Protein AF-A0A5K0Y3F0-F1 (afdb_monomer_lite)

Organism: NCBI:txid210225

Structure (mmCIF, N/CA/C/O backbone):
data_AF-A0A5K0Y3F0-F1
#
_entry.id   AF-A0A5K0Y3F0-F1
#
loop_
_atom_site.group_PDB
_atom_site.id
_atom_site.type_symbol
_atom_site.label_atom_id
_atom_site.label_alt_id
_atom_site.label_comp_id
_atom_site.label_asym_id
_atom_site.label_entity_id
_atom_site.label_seq_id
_atom_site.pdbx_PDB_ins_code
_atom_site.Cartn_x
_atom_site.Cartn_y
_atom_site.Cartn_z
_atom_site.occupancy
_atom_site.B_iso_or_equiv
_atom_site.auth_seq_id
_atom_site.auth_comp_id
_atom_site.auth_asym_id
_atom_site.auth_atom_id
_atom_site.pdbx_PDB_model_num
ATOM 1 N N . GLY A 1 1 ? -0.347 0.091 18.957 1.00 61.47 1 GLY A N 1
ATOM 2 C CA . GLY A 1 1 ? -1.476 -0.339 18.112 1.00 61.47 1 GLY A CA 1
ATOM 3 C C . GLY A 1 1 ? -1.623 -1.836 18.243 1.00 61.47 1 GLY A C 1
ATOM 4 O O . GLY A 1 1 ? -0.831 -2.435 18.957 1.00 61.47 1 GLY A O 1
ATOM 5 N N . GLU A 1 2 ? -2.624 -2.428 17.604 1.00 69.12 2 GLU A N 1
ATOM 6 C CA . GLU A 1 2 ? -2.643 -3.880 17.402 1.00 69.12 2 GLU A CA 1
ATOM 7 C C . GLU A 1 2 ? -1.694 -4.223 16.246 1.00 69.12 2 GLU A C 1
ATOM 9 O O . GLU A 1 2 ? -1.719 -3.545 15.218 1.00 69.12 2 GLU A O 1
ATOM 14 N N . ASP A 1 3 ? -0.860 -5.252 16.404 1.00 78.56 3 ASP A N 1
ATOM 15 C CA . ASP A 1 3 ? 0.085 -5.694 15.372 1.00 78.56 3 ASP A CA 1
ATOM 16 C C . ASP A 1 3 ? -0.648 -6.537 14.319 1.00 78.56 3 ASP A C 1
ATOM 18 O O . ASP A 1 3 ? -0.501 -7.758 14.244 1.00 78.56 3 ASP A O 1
ATOM 22 N N . ILE A 1 4 ? -1.495 -5.886 13.519 1.00 86.19 4 ILE A N 1
ATOM 23 C CA . ILE A 1 4 ? -2.319 -6.511 12.477 1.00 86.19 4 ILE A CA 1
ATOM 24 C C . ILE A 1 4 ? -2.192 -5.779 11.143 1.00 86.19 4 ILE A C 1
ATOM 26 O O . ILE A 1 4 ? -1.902 -4.587 11.076 1.00 86.19 4 ILE A O 1
ATOM 30 N N . ILE A 1 5 ? -2.459 -6.494 10.053 1.00 86.81 5 ILE A N 1
ATOM 31 C CA . ILE A 1 5 ? -2.584 -5.883 8.729 1.00 86.81 5 ILE A CA 1
ATOM 32 C C . ILE A 1 5 ? -3.952 -5.196 8.644 1.00 86.81 5 ILE A C 1
ATOM 34 O O . ILE A 1 5 ? -4.992 -5.859 8.647 1.00 86.81 5 ILE A O 1
ATOM 38 N N . ALA A 1 6 ? -3.959 -3.868 8.544 1.00 89.69 6 ALA A N 1
ATOM 39 C CA . ALA A 1 6 ? -5.172 -3.059 8.459 1.00 89.69 6 ALA A CA 1
ATOM 40 C C . ALA A 1 6 ? -5.331 -2.401 7.079 1.00 89.69 6 ALA A C 1
ATOM 42 O O . ALA A 1 6 ? -4.353 -2.059 6.416 1.00 89.69 6 ALA A O 1
ATOM 43 N N . VAL A 1 7 ? -6.584 -2.204 6.661 1.00 91.62 7 VAL A N 1
ATOM 44 C CA . VAL A 1 7 ? -6.944 -1.383 5.498 1.00 91.62 7 VAL A CA 1
ATOM 45 C C . VAL A 1 7 ? -7.674 -0.158 6.028 1.00 91.62 7 VAL A C 1
ATOM 47 O O . VAL A 1 7 ? -8.786 -0.280 6.537 1.00 91.62 7 VAL A O 1
ATOM 50 N N . LEU A 1 8 ? -7.041 1.008 5.930 1.00 92.56 8 LEU A N 1
ATOM 51 C CA . LEU A 1 8 ? -7.599 2.270 6.407 1.00 92.56 8 LEU A CA 1
ATOM 52 C C . LEU A 1 8 ? -8.107 3.115 5.233 1.00 92.56 8 LEU A C 1
ATOM 54 O O . LEU A 1 8 ? -7.496 3.104 4.157 1.00 92.56 8 LEU A O 1
ATOM 58 N N . PRO A 1 9 ? -9.197 3.880 5.416 1.00 95.75 9 PRO A N 1
ATOM 59 C CA . PRO A 1 9 ? -9.549 4.946 4.495 1.00 95.75 9 PRO A CA 1
ATOM 60 C C . PRO A 1 9 ? -8.378 5.916 4.330 1.00 95.75 9 PRO A C 1
ATOM 62 O O . PRO A 1 9 ? -7.744 6.310 5.308 1.00 95.75 9 PRO A O 1
ATOM 65 N N . TRP A 1 10 ? -8.133 6.342 3.091 1.00 94.31 10 TRP A N 1
ATOM 66 C CA . TRP A 1 10 ? -7.035 7.256 2.767 1.00 94.31 10 TRP A CA 1
ATOM 67 C C . TRP A 1 10 ? -7.032 8.511 3.649 1.00 94.31 10 TRP A C 1
ATOM 69 O O . TRP A 1 10 ? -6.009 8.841 4.231 1.00 94.31 10 TRP A O 1
ATOM 79 N N . GLU A 1 11 ? -8.183 9.173 3.791 1.00 97.25 11 GLU A N 1
ATOM 80 C CA . GLU A 1 11 ? -8.310 10.409 4.576 1.00 97.25 11 GLU A CA 1
ATOM 81 C C . GLU A 1 11 ? -8.039 10.198 6.070 1.00 97.25 11 GLU A C 1
ATOM 83 O O . GLU A 1 11 ? -7.487 11.073 6.733 1.00 97.25 11 GLU A O 1
ATOM 88 N N . GLU A 1 12 ? -8.412 9.033 6.605 1.00 95.94 12 GLU A N 1
ATOM 89 C CA . GLU A 1 12 ? -8.166 8.695 8.006 1.00 95.94 12 GLU A CA 1
ATOM 90 C C . GLU A 1 12 ? -6.671 8.514 8.259 1.00 95.94 12 GLU A C 1
ATOM 92 O O . GLU A 1 12 ? -6.121 9.144 9.165 1.00 95.94 12 GLU A O 1
ATOM 97 N N . TRP A 1 13 ? -6.017 7.704 7.420 1.00 93.88 13 TRP A N 1
ATOM 98 C CA . TRP A 1 13 ? -4.579 7.481 7.493 1.00 93.88 13 TRP A CA 1
ATOM 99 C C . TRP A 1 13 ? -3.811 8.787 7.266 1.00 93.88 13 TRP A C 1
ATOM 101 O O . TRP A 1 13 ? -3.012 9.189 8.101 1.00 93.88 13 TRP A O 1
ATOM 111 N N . TRP A 1 14 ? -4.126 9.526 6.204 1.00 94.25 14 TRP A N 1
ATOM 112 C CA . TRP A 1 14 ? -3.423 10.761 5.865 1.00 94.25 14 TRP A CA 1
ATOM 113 C C . TRP A 1 14 ? -3.549 11.836 6.951 1.00 94.25 14 TRP A C 1
ATOM 115 O O . TRP A 1 14 ? -2.568 12.487 7.308 1.00 94.25 14 TRP A O 1
ATOM 125 N N . ASN A 1 15 ? -4.741 12.005 7.532 1.00 95.44 15 ASN A N 1
ATOM 126 C CA . ASN A 1 15 ? -4.920 12.929 8.647 1.00 95.44 15 ASN A CA 1
ATOM 127 C C . ASN A 1 15 ? -4.140 12.481 9.895 1.00 95.44 15 ASN A C 1
ATOM 129 O O . ASN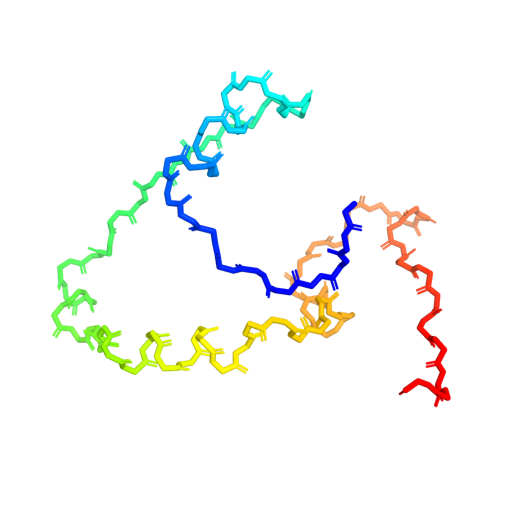 A 1 15 ? -3.638 13.333 10.627 1.00 95.44 15 ASN A O 1
ATOM 133 N N . PHE A 1 16 ? -4.030 11.173 10.152 1.00 93.69 16 PHE A N 1
ATOM 134 C CA . PHE A 1 16 ? -3.202 10.651 11.240 1.00 93.69 16 PHE A CA 1
ATOM 135 C C . PHE A 1 16 ? -1.723 11.017 11.042 1.00 93.69 16 PHE A C 1
ATOM 137 O O . PHE A 1 16 ? -1.158 11.664 11.922 1.00 93.69 16 PHE A O 1
ATOM 144 N N . GLU A 1 17 ? -1.144 10.704 9.881 1.00 93.19 17 GLU A N 1
ATOM 145 C CA . GLU A 1 17 ? 0.269 10.984 9.565 1.00 93.19 17 GLU A CA 1
ATOM 146 C C . GLU A 1 17 ? 0.604 12.481 9.687 1.00 93.19 17 GLU A C 1
ATOM 148 O O . GLU A 1 17 ? 1.676 12.856 10.150 1.00 93.19 17 GLU A O 1
ATOM 153 N N . LEU A 1 18 ? -0.333 13.364 9.321 1.00 91.69 18 LEU A N 1
ATOM 154 C CA . LEU A 1 18 ? -0.129 14.815 9.387 1.00 91.69 18 LEU A CA 1
ATOM 155 C C . LEU A 1 18 ? -0.296 15.429 10.783 1.00 91.69 18 LEU A C 1
ATOM 157 O O . LEU A 1 18 ? 0.229 16.515 11.027 1.00 91.69 18 LEU A O 1
ATOM 161 N N . THR A 1 19 ? -1.098 14.822 11.664 1.00 94.00 19 THR A N 1
ATOM 162 C CA . THR A 1 19 ? -1.550 15.493 12.903 1.00 94.00 19 THR A CA 1
ATOM 163 C C . THR A 1 19 ? -1.249 14.739 14.189 1.00 94.00 19 THR A C 1
ATOM 165 O O . THR A 1 19 ? -1.285 15.349 15.259 1.00 94.00 19 THR A O 1
ATOM 168 N N . LYS A 1 20 ? -1.003 13.430 14.113 1.00 92.50 20 LYS A N 1
ATOM 169 C CA . LYS A 1 20 ? -0.894 12.544 15.278 1.00 92.50 20 LYS A CA 1
ATOM 170 C C . LYS A 1 20 ? 0.372 11.697 15.291 1.00 92.50 20 LYS A C 1
ATOM 172 O O . LYS A 1 20 ? 0.748 11.270 16.377 1.00 92.50 20 LYS A O 1
ATOM 177 N N . ASP A 1 21 ? 0.987 11.446 14.139 1.00 86.94 21 ASP A N 1
ATOM 178 C CA . ASP A 1 21 ? 2.244 10.704 14.070 1.00 86.94 21 ASP A CA 1
ATOM 179 C C . ASP A 1 21 ? 3.416 11.575 14.558 1.00 86.94 21 ASP A C 1
ATOM 181 O O . ASP A 1 21 ? 3.700 12.642 14.011 1.00 86.94 21 ASP A O 1
ATOM 185 N N . ASP A 1 22 ? 4.083 11.131 15.621 1.00 89.62 22 ASP A N 1
ATOM 186 C CA . ASP A 1 22 ? 5.217 11.803 16.253 1.00 89.62 22 ASP A CA 1
ATOM 187 C C . ASP A 1 22 ? 6.575 11.390 15.659 1.00 89.62 22 ASP A C 1
ATOM 189 O O . ASP A 1 22 ? 7.593 12.021 15.958 1.00 89.62 22 ASP A O 1
ATOM 193 N N . SER A 1 23 ? 6.597 10.395 14.766 1.00 86.44 23 SER A N 1
ATOM 194 C CA . SER A 1 23 ? 7.800 9.935 14.065 1.00 86.44 23 SER A CA 1
ATOM 195 C C . SER A 1 23 ? 8.278 10.903 12.974 1.00 86.44 23 SER A C 1
ATOM 197 O O . SER A 1 23 ? 9.423 10.807 12.525 1.00 86.44 23 SER A O 1
ATOM 199 N N . ASN A 1 24 ? 7.434 11.870 12.589 1.00 81.56 24 ASN A N 1
ATOM 200 C CA . ASN A 1 24 ? 7.671 12.844 11.519 1.00 81.56 24 ASN A CA 1
ATOM 201 C C . ASN A 1 24 ? 8.076 12.174 10.185 1.00 81.56 24 ASN A C 1
ATOM 203 O O . ASN A 1 24 ? 9.210 12.339 9.710 1.00 81.56 24 ASN A O 1
ATOM 207 N N . PRO A 1 25 ? 7.167 11.394 9.576 1.00 86.94 25 PRO A N 1
ATOM 208 C CA . PRO A 1 25 ? 7.483 10.571 8.419 1.00 86.94 25 PRO A CA 1
ATOM 209 C C . PRO A 1 25 ? 7.658 11.401 7.139 1.00 86.94 25 PRO A C 1
ATOM 211 O O . PRO A 1 25 ? 6.906 12.330 6.841 1.00 86.94 25 PRO A O 1
ATOM 214 N N . HIS A 1 26 ? 8.627 11.010 6.309 1.00 90.44 26 HIS A N 1
ATOM 215 C CA . HIS A 1 26 ? 8.738 11.488 4.930 1.00 90.44 26 HIS A CA 1
ATOM 216 C C . HIS A 1 26 ? 8.062 10.497 3.981 1.00 90.44 26 HIS A C 1
ATOM 218 O O . HIS A 1 26 ? 8.591 9.419 3.710 1.00 90.44 26 HIS A O 1
ATOM 224 N N . ILE A 1 27 ? 6.902 10.877 3.445 1.00 90.31 27 ILE A N 1
ATOM 225 C CA . ILE A 1 27 ? 6.070 9.998 2.617 1.00 90.31 27 ILE A CA 1
ATOM 226 C C . ILE A 1 27 ? 6.257 10.331 1.134 1.00 90.31 27 ILE A C 1
ATOM 228 O O . ILE A 1 27 ? 6.099 11.478 0.713 1.00 90.31 27 ILE A O 1
ATOM 232 N N . ALA A 1 28 ? 6.539 9.312 0.319 1.00 93.25 28 ALA A N 1
ATOM 233 C CA . ALA A 1 28 ? 6.602 9.422 -1.135 1.00 93.25 28 ALA A CA 1
ATOM 234 C C . ALA A 1 28 ? 5.648 8.420 -1.797 1.00 93.25 28 ALA A C 1
ATOM 236 O O . ALA A 1 28 ? 5.759 7.211 -1.603 1.00 93.25 28 ALA A O 1
ATOM 237 N N . LEU A 1 29 ? 4.733 8.925 -2.627 1.00 91.31 29 LEU A N 1
ATOM 238 C CA . LEU A 1 29 ? 3.844 8.102 -3.446 1.00 91.31 29 LEU A CA 1
ATOM 239 C C . LEU A 1 29 ? 4.450 7.949 -4.836 1.00 91.31 29 LEU A C 1
ATOM 241 O O . LEU A 1 29 ? 4.501 8.904 -5.614 1.00 91.31 29 LEU A O 1
ATOM 245 N N . LEU A 1 30 ? 4.920 6.746 -5.149 1.00 92.62 30 LEU A N 1
ATOM 246 C CA . LEU A 1 30 ? 5.584 6.468 -6.416 1.00 92.62 30 LEU A CA 1
ATOM 247 C C . LEU A 1 30 ? 4.628 5.745 -7.369 1.00 92.62 30 LEU A C 1
ATOM 249 O O . LEU A 1 30 ? 4.099 4.686 -7.022 1.00 92.62 30 LEU A O 1
ATOM 253 N N . PRO A 1 31 ? 4.395 6.275 -8.582 1.00 94.38 31 PRO A N 1
ATOM 254 C CA . PRO A 1 31 ? 3.607 5.565 -9.571 1.00 94.38 31 PRO A CA 1
ATOM 255 C C . PRO A 1 31 ? 4.386 4.359 -10.105 1.00 94.38 31 PRO A C 1
ATOM 257 O O . PRO A 1 31 ? 5.609 4.392 -10.252 1.00 94.38 31 PRO A O 1
ATOM 260 N N . LEU A 1 32 ? 3.662 3.306 -10.482 1.00 94.50 32 LEU A N 1
ATOM 261 C CA . LEU A 1 32 ? 4.250 2.214 -11.253 1.00 94.50 32 LEU A CA 1
ATOM 262 C C . LEU A 1 32 ? 4.732 2.724 -12.619 1.00 94.50 32 LEU A C 1
ATOM 264 O O . LEU A 1 32 ? 4.044 3.513 -13.274 1.00 94.50 32 LEU A O 1
ATOM 268 N N . HIS A 1 33 ? 5.872 2.203 -13.084 1.00 96.56 33 HIS A N 1
ATOM 269 C CA . HIS A 1 33 ? 6.337 2.406 -14.458 1.00 96.56 33 HIS A CA 1
ATOM 270 C C . HIS A 1 33 ? 5.241 1.987 -15.461 1.00 96.56 33 HIS A C 1
ATOM 272 O O . HIS A 1 33 ? 4.578 0.973 -15.210 1.00 96.56 33 HIS A O 1
ATOM 278 N N . PRO A 1 34 ? 5.050 2.692 -16.597 1.00 97.88 34 PRO A N 1
ATOM 279 C CA . PRO A 1 34 ? 3.969 2.409 -17.546 1.00 97.88 34 PRO A CA 1
ATOM 280 C C . PRO A 1 34 ? 3.828 0.930 -17.934 1.00 97.88 34 PRO A C 1
ATOM 282 O O . PRO A 1 34 ? 2.728 0.383 -17.866 1.00 97.88 34 PRO A O 1
ATOM 285 N N . ASP A 1 35 ? 4.939 0.253 -18.231 1.00 97.62 35 ASP A N 1
ATOM 286 C CA . ASP A 1 35 ? 4.930 -1.166 -18.621 1.00 97.62 35 ASP A CA 1
ATOM 287 C C . ASP A 1 35 ? 4.464 -2.108 -17.504 1.00 97.62 35 ASP A C 1
ATOM 289 O O . ASP A 1 35 ? 3.855 -3.145 -17.769 1.00 97.62 35 ASP A O 1
ATOM 293 N N . MET A 1 36 ? 4.752 -1.763 -16.247 1.00 96.19 36 MET A N 1
ATOM 294 C CA . MET A 1 36 ? 4.300 -2.529 -15.084 1.00 96.19 36 MET A CA 1
ATOM 295 C C . MET A 1 36 ? 2.847 -2.213 -14.765 1.00 96.19 36 MET A C 1
ATOM 297 O O . MET A 1 36 ? 2.068 -3.121 -14.489 1.00 96.19 36 MET A O 1
ATOM 301 N N . ARG A 1 37 ? 2.457 -0.939 -14.881 1.00 96.19 37 ARG A N 1
ATOM 302 C CA . ARG A 1 37 ? 1.071 -0.499 -14.721 1.00 96.19 37 ARG A CA 1
ATOM 303 C C . ARG A 1 37 ? 0.142 -1.205 -15.707 1.00 96.19 37 ARG A C 1
ATOM 305 O 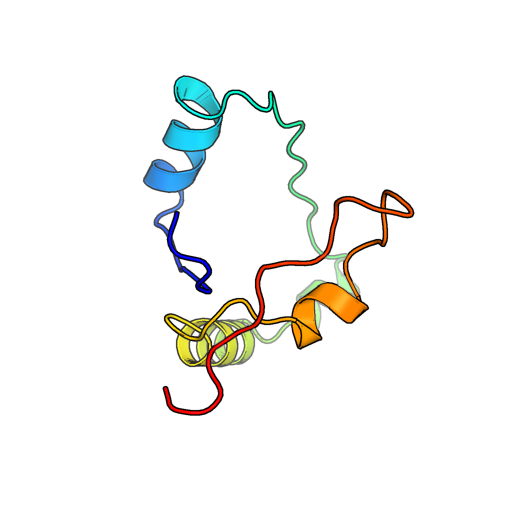O . ARG A 1 37 ? -0.934 -1.625 -15.306 1.00 96.19 37 ARG A O 1
ATOM 312 N N . ALA A 1 38 ? 0.568 -1.390 -16.957 1.00 97.12 38 ALA A N 1
ATOM 313 C CA . ALA A 1 38 ? -0.201 -2.115 -17.971 1.00 97.12 38 ALA A CA 1
ATOM 314 C C . ALA A 1 38 ? -0.424 -3.600 -17.626 1.00 97.12 38 ALA A C 1
ATOM 316 O O . ALA A 1 38 ? -1.408 -4.192 -18.059 1.00 97.12 38 ALA A O 1
ATOM 317 N N . LYS A 1 39 ? 0.477 -4.203 -16.842 1.00 97.00 39 LYS A N 1
ATOM 318 C CA . LYS A 1 39 ? 0.399 -5.604 -16.397 1.00 97.00 39 LYS A CA 1
ATOM 319 C C . LYS A 1 39 ? -0.267 -5.761 -15.027 1.00 97.00 39 LYS A C 1
ATOM 321 O O . LYS A 1 39 ? -0.533 -6.885 -14.609 1.00 97.00 39 LYS A O 1
ATOM 326 N N . PHE A 1 40 ? -0.488 -4.664 -14.304 1.00 96.38 40 PHE A N 1
ATOM 327 C CA . PHE A 1 40 ? -0.958 -4.702 -12.927 1.00 96.38 40 PHE A CA 1
ATOM 328 C C . PHE A 1 40 ? -2.436 -5.094 -12.857 1.00 96.38 40 PHE A C 1
ATOM 330 O O . PHE A 1 40 ? -3.310 -4.398 -13.373 1.00 96.38 40 PHE A O 1
ATOM 337 N N . ASN A 1 41 ? -2.721 -6.203 -12.176 1.00 97.69 41 ASN A N 1
ATOM 338 C CA . ASN A 1 41 ? -4.083 -6.661 -11.938 1.00 97.69 41 ASN A CA 1
ATOM 339 C C . ASN A 1 41 ? -4.616 -6.071 -10.625 1.00 97.69 41 ASN A C 1
ATOM 341 O O . ASN A 1 41 ? -4.401 -6.625 -9.547 1.00 97.69 41 ASN A O 1
ATOM 345 N N . ASN A 1 42 ? -5.332 -4.950 -10.732 1.00 96.12 42 ASN A N 1
ATOM 346 C CA . ASN A 1 42 ? -5.885 -4.244 -9.576 1.00 96.12 42 ASN A CA 1
ATOM 347 C C . ASN A 1 42 ? -6.874 -5.102 -8.768 1.00 96.12 42 ASN A C 1
ATOM 349 O O . ASN A 1 42 ? -6.852 -5.065 -7.543 1.00 96.12 42 ASN A O 1
ATOM 353 N N . SER A 1 43 ? -7.721 -5.892 -9.432 1.00 97.69 43 SER A N 1
ATOM 354 C CA . SER A 1 43 ? -8.711 -6.731 -8.747 1.00 97.69 43 SER A CA 1
ATOM 355 C C . SER A 1 43 ? -8.047 -7.825 -7.913 1.00 97.69 43 SER A C 1
ATOM 357 O O . SER A 1 43 ? -8.388 -7.977 -6.745 1.00 97.69 43 SER A O 1
ATOM 359 N N . ALA A 1 44 ? -7.055 -8.523 -8.475 1.00 96.81 44 ALA A N 1
ATOM 360 C CA . ALA A 1 44 ? -6.305 -9.546 -7.742 1.00 96.81 44 ALA A CA 1
ATOM 361 C C . ALA A 1 44 ? -5.486 -8.948 -6.583 1.00 96.81 44 ALA A C 1
ATOM 363 O O . ALA A 1 44 ? -5.375 -9.559 -5.523 1.00 96.81 44 ALA A O 1
ATOM 364 N N . ALA A 1 45 ? -4.939 -7.738 -6.758 1.00 94.62 45 ALA A N 1
ATOM 365 C CA . ALA A 1 45 ? -4.231 -7.038 -5.687 1.00 94.62 45 ALA A CA 1
ATOM 366 C C . ALA A 1 45 ? -5.160 -6.705 -4.507 1.00 94.62 45 ALA A C 1
ATOM 368 O O . ALA A 1 45 ? -4.792 -6.939 -3.357 1.00 94.62 45 ALA A O 1
ATOM 369 N N . TRP A 1 46 ? -6.373 -6.216 -4.785 1.00 95.62 46 TRP A N 1
ATOM 370 C CA . TRP A 1 46 ? -7.375 -5.954 -3.749 1.00 95.62 46 TRP A CA 1
ATOM 371 C C . TRP A 1 46 ? -7.884 -7.229 -3.084 1.00 95.62 46 TRP A C 1
ATOM 373 O O . TRP A 1 46 ? -8.017 -7.252 -1.865 1.00 95.62 46 TRP A O 1
ATOM 383 N N . GLU A 1 47 ? -8.127 -8.293 -3.850 1.00 97.44 47 GLU A N 1
ATOM 384 C CA . GLU A 1 47 ? -8.515 -9.597 -3.302 1.00 97.44 47 GLU A CA 1
ATOM 385 C C . GLU A 1 47 ? -7.466 -10.111 -2.310 1.00 97.44 47 GLU A C 1
ATOM 387 O O . GLU A 1 47 ? -7.802 -10.484 -1.185 1.00 97.44 47 GLU A O 1
ATOM 392 N N . TYR A 1 48 ? -6.185 -10.040 -2.682 1.00 92.19 48 TYR A N 1
ATOM 393 C CA . TYR A 1 48 ? -5.093 -10.406 -1.790 1.00 92.19 48 TYR A CA 1
ATOM 394 C C . TYR A 1 48 ? -5.033 -9.504 -0.551 1.00 92.19 48 TYR A C 1
ATOM 396 O O . TYR A 1 48 ? -5.015 -10.018 0.567 1.00 92.19 48 TYR A O 1
ATOM 404 N N . ALA A 1 49 ? -5.056 -8.176 -0.716 1.00 91.44 49 ALA A N 1
ATOM 405 C CA . ALA A 1 49 ? -4.986 -7.233 0.402 1.00 91.44 49 ALA A CA 1
ATOM 406 C C . ALA A 1 49 ? -6.130 -7.443 1.410 1.00 91.44 49 ALA A C 1
ATOM 408 O O . ALA A 1 49 ? -5.893 -7.503 2.616 1.00 91.44 49 ALA A O 1
ATOM 409 N N . LEU A 1 50 ? -7.358 -7.637 0.921 1.00 93.88 50 LEU A N 1
ATOM 410 C CA . LEU A 1 50 ? -8.518 -7.927 1.763 1.00 93.88 50 LEU A CA 1
ATOM 411 C C . LEU A 1 50 ? -8.408 -9.295 2.441 1.00 93.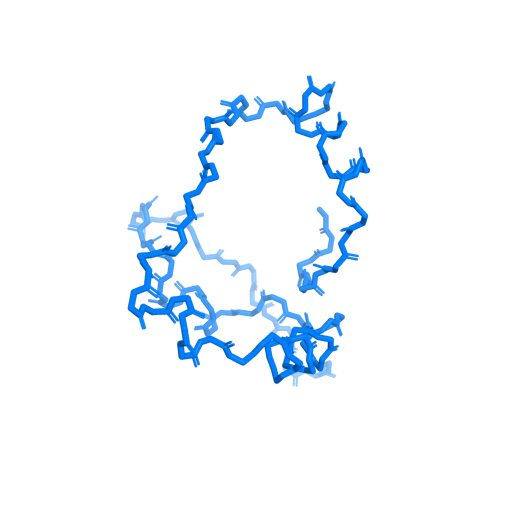88 50 LEU A C 1
ATOM 413 O O . LEU A 1 50 ? -8.762 -9.411 3.610 1.00 93.88 50 LEU A O 1
ATOM 417 N N . SER A 1 51 ? -7.860 -10.309 1.760 1.00 93.56 51 SER A N 1
ATOM 418 C CA . SER A 1 51 ? -7.606 -11.623 2.370 1.00 93.56 51 SER A CA 1
ATOM 419 C C . SER A 1 51 ? -6.610 -11.561 3.533 1.00 93.56 51 SER A C 1
ATOM 421 O O . SER A 1 51 ? -6.633 -12.432 4.401 1.00 93.56 51 SER A O 1
ATOM 423 N N . MET A 1 52 ? -5.746 -10.539 3.560 1.00 89.19 52 MET A N 1
ATOM 424 C CA . MET A 1 52 ? -4.742 -10.328 4.603 1.00 89.19 52 MET A CA 1
ATOM 425 C C . MET A 1 52 ? -5.242 -9.445 5.749 1.00 89.19 52 MET A C 1
ATOM 427 O O . MET A 1 52 ? -4.631 -9.450 6.815 1.00 89.19 52 MET A O 1
ATOM 431 N N . SER A 1 53 ? -6.341 -8.710 5.559 1.00 91.44 53 SER A N 1
ATOM 432 C CA . SER A 1 53 ? -6.875 -7.804 6.575 1.00 91.44 53 SER A CA 1
ATOM 433 C C . SER A 1 53 ? -7.237 -8.551 7.863 1.00 91.44 53 SER A C 1
ATOM 435 O O . SER A 1 53 ? -7.850 -9.618 7.832 1.00 91.44 53 SER A O 1
ATOM 437 N N . GLY A 1 54 ? -6.813 -8.006 9.004 1.00 88.38 54 GLY A N 1
ATOM 438 C CA . GLY A 1 54 ? -7.024 -8.588 10.331 1.00 88.38 54 GLY A CA 1
ATOM 439 C C . GLY A 1 54 ? -6.103 -9.762 10.671 1.00 88.38 54 GLY A C 1
ATOM 440 O O . GLY A 1 54 ? -6.124 -10.233 11.805 1.00 88.38 54 GLY A O 1
AT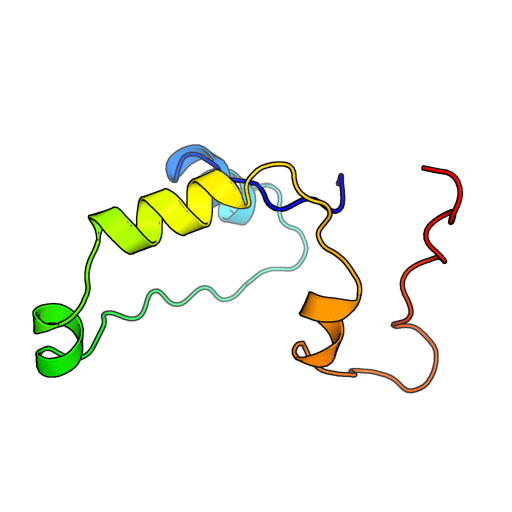OM 441 N N . LYS A 1 55 ? -5.268 -10.240 9.735 1.00 87.44 55 LYS A N 1
ATOM 442 C CA . LYS A 1 55 ? -4.219 -11.210 10.073 1.00 87.44 55 LYS A CA 1
ATOM 443 C C . LYS A 1 55 ? -3.131 -10.529 10.907 1.00 87.44 55 LYS A C 1
ATOM 445 O O . LYS A 1 55 ? -2.838 -9.353 10.665 1.00 87.44 55 LYS A O 1
ATOM 450 N N . PRO A 1 56 ? -2.496 -11.260 11.839 1.00 83.56 56 PRO A N 1
ATOM 451 C CA . PRO A 1 56 ? -1.388 -10.725 12.612 1.00 83.56 56 PRO A CA 1
ATOM 452 C C . PRO A 1 56 ? -0.260 -10.281 11.680 1.00 83.56 56 PRO A C 1
ATOM 454 O O . PRO A 1 56 ? 0.142 -11.000 10.757 1.00 83.56 56 PRO A O 1
ATOM 457 N N . TYR A 1 57 ? 0.263 -9.091 11.939 1.00 70.88 57 TYR A N 1
ATOM 458 C CA . TYR A 1 57 ? 1.484 -8.583 11.345 1.00 70.88 57 TYR A CA 1
ATOM 459 C C . TYR A 1 57 ? 2.666 -9.314 12.004 1.00 70.88 57 TYR A C 1
ATOM 461 O O . TYR A 1 57 ? 3.234 -8.875 12.995 1.00 70.88 57 TYR A O 1
ATOM 469 N N . GLY A 1 58 ? 2.952 -10.525 11.515 1.00 63.31 58 GLY A N 1
ATOM 470 C CA . GLY A 1 58 ? 3.857 -11.472 12.173 1.00 63.31 58 GLY A CA 1
ATOM 471 C C . GLY A 1 58 ? 5.317 -11.444 11.697 1.00 63.31 58 GLY A C 1
ATOM 472 O O . GLY A 1 58 ? 5.636 -10.982 10.602 1.00 63.31 58 GLY A O 1
ATOM 473 N N . TYR A 1 59 ? 6.187 -12.069 12.502 1.00 50.91 59 TYR A N 1
ATOM 474 C CA . TYR A 1 59 ? 7.644 -12.265 12.347 1.00 50.91 59 TYR A CA 1
ATOM 475 C C . TYR A 1 59 ? 8.120 -12.650 10.928 1.00 50.91 59 TYR A C 1
ATOM 477 O O . TYR A 1 59 ? 9.227 -12.304 10.530 1.00 50.91 59 TYR A O 1
ATOM 485 N N . HIS A 1 60 ? 7.302 -13.348 10.130 1.00 50.88 60 HIS A N 1
ATOM 486 C CA . HIS A 1 60 ? 7.637 -13.709 8.742 1.00 50.88 60 HIS A CA 1
ATOM 487 C C . HIS A 1 60 ? 7.636 -12.516 7.772 1.00 50.88 60 HIS A C 1
ATOM 489 O O . HIS A 1 60 ? 8.408 -12.527 6.817 1.00 50.88 60 HIS A O 1
ATOM 495 N N . ASN A 1 61 ? 6.852 -11.467 8.045 1.00 50.41 61 ASN A N 1
ATOM 496 C CA . ASN A 1 61 ? 6.956 -10.186 7.336 1.00 50.41 61 ASN A CA 1
ATOM 497 C C . ASN A 1 61 ? 8.190 -9.397 7.804 1.00 50.41 61 ASN A C 1
ATOM 499 O O . ASN A 1 61 ? 8.786 -8.664 7.018 1.00 50.41 61 ASN A O 1
ATOM 503 N N . MET A 1 62 ? 8.616 -9.614 9.055 1.00 49.66 62 MET A N 1
ATOM 504 C CA . MET A 1 62 ? 9.782 -8.956 9.644 1.00 49.66 62 MET A CA 1
ATOM 505 C C . MET A 1 62 ? 11.125 -9.483 9.116 1.00 49.66 62 MET A C 1
ATOM 507 O O . MET A 1 62 ? 12.091 -8.733 9.042 1.00 49.66 62 MET A O 1
ATOM 511 N N . ILE A 1 63 ? 11.191 -10.741 8.657 1.00 49.84 63 ILE A N 1
ATOM 512 C CA . ILE A 1 63 ? 12.410 -11.319 8.049 1.00 49.84 63 ILE A CA 1
ATOM 513 C C . ILE A 1 63 ? 12.870 -10.520 6.810 1.00 49.84 63 ILE A C 1
ATOM 515 O O . ILE A 1 63 ? 14.059 -10.516 6.491 1.00 49.84 63 ILE A O 1
ATOM 519 N N . PHE A 1 64 ? 11.959 -9.804 6.141 1.00 47.62 64 PHE A N 1
ATOM 520 C CA . PHE A 1 64 ? 12.281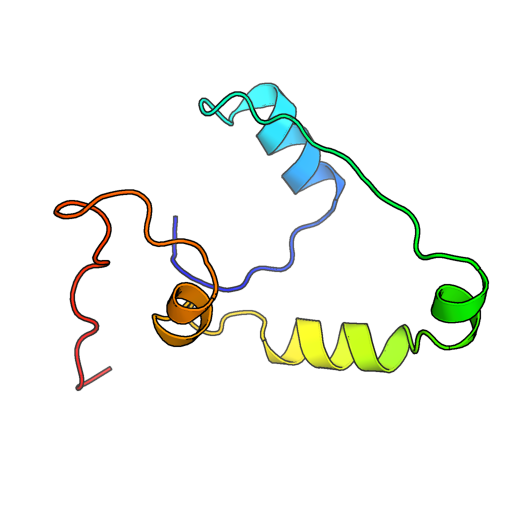 -8.935 5.003 1.00 47.62 64 PHE A CA 1
ATOM 521 C C . PHE A 1 64 ? 12.367 -7.442 5.355 1.00 47.62 64 PHE A C 1
ATOM 523 O O . PHE A 1 64 ? 12.875 -6.665 4.546 1.00 47.62 64 PHE A O 1
ATOM 530 N N . SER A 1 65 ? 11.920 -7.027 6.543 1.00 45.75 65 SER A N 1
ATOM 531 C CA . SER A 1 65 ? 12.019 -5.644 7.013 1.00 45.75 65 SER A CA 1
ATOM 532 C C . SER A 1 65 ? 13.175 -5.520 8.002 1.00 45.75 65 SER A C 1
ATOM 534 O O . SER A 1 65 ? 13.011 -5.701 9.200 1.00 45.75 65 SER A O 1
ATOM 536 N N . TRP A 1 66 ? 14.353 -5.262 7.441 1.00 50.59 66 TRP A N 1
ATOM 537 C CA . TRP A 1 66 ? 15.501 -4.589 8.053 1.00 50.59 66 TRP A CA 1
ATOM 538 C C . TRP A 1 66 ? 15.767 -4.839 9.556 1.00 50.59 66 TRP A C 1
ATOM 540 O O . TRP A 1 66 ? 15.112 -4.302 10.445 1.00 50.59 66 TRP A O 1
ATOM 550 N N . ILE A 1 67 ? 16.830 -5.600 9.837 1.00 50.28 67 ILE A N 1
ATOM 551 C CA . ILE A 1 67 ? 17.443 -5.700 11.167 1.00 50.28 67 ILE A CA 1
ATOM 552 C C . ILE A 1 67 ? 18.187 -4.383 11.438 1.00 50.28 67 ILE A C 1
ATOM 554 O O . ILE A 1 67 ? 19.347 -4.254 11.054 1.00 50.28 67 ILE A O 1
ATOM 558 N N . ASP A 1 68 ? 17.536 -3.411 12.080 1.00 47.72 68 ASP A N 1
ATOM 559 C CA . ASP A 1 68 ? 18.180 -2.151 12.497 1.00 47.72 68 ASP A CA 1
ATOM 560 C C . ASP A 1 68 ? 18.376 -2.052 14.017 1.00 47.72 68 ASP A C 1
ATOM 562 O O . ASP A 1 68 ? 17.789 -1.209 14.689 1.00 47.72 68 ASP A O 1
ATOM 566 N N . THR A 1 69 ? 19.122 -3.021 14.562 1.00 55.69 69 THR A N 1
ATOM 567 C CA . THR A 1 69 ? 19.991 -2.971 15.765 1.00 55.69 69 THR A CA 1
ATOM 568 C C . THR A 1 69 ? 20.205 -4.387 16.313 1.00 55.69 69 THR A C 1
ATOM 570 O O . THR A 1 69 ? 19.362 -5.269 16.177 1.00 55.69 69 THR A O 1
ATOM 573 N N . ILE A 1 70 ? 21.366 -4.629 16.932 1.00 56.06 70 ILE A N 1
ATOM 574 C CA . ILE A 1 70 ? 21.790 -5.967 17.392 1.00 56.06 70 ILE A CA 1
ATOM 575 C C . ILE A 1 70 ? 20.938 -6.498 18.567 1.00 56.06 70 ILE A C 1
ATOM 577 O O . ILE A 1 70 ? 20.902 -7.711 18.769 1.00 56.06 70 ILE A O 1
ATOM 581 N N . ALA A 1 71 ? 20.261 -5.633 19.335 1.00 57.22 71 ALA A N 1
ATOM 582 C CA . ALA A 1 71 ? 19.694 -6.011 20.636 1.00 57.22 71 ALA A CA 1
ATOM 583 C C . ALA A 1 71 ? 18.213 -5.651 20.888 1.00 57.22 71 ALA A C 1
ATOM 585 O O . ALA A 1 71 ? 17.620 -6.300 21.743 1.00 57.22 71 ALA A O 1
ATOM 586 N N . ASP A 1 72 ? 17.601 -4.704 20.163 1.00 58.72 72 ASP A N 1
ATOM 587 C CA . ASP A 1 72 ? 16.313 -4.105 20.586 1.00 58.72 72 ASP A CA 1
ATOM 588 C C . ASP A 1 72 ? 15.124 -4.322 19.626 1.00 58.72 72 ASP A C 1
ATOM 590 O O . ASP A 1 72 ? 14.021 -3.866 19.908 1.00 58.72 72 ASP A O 1
ATOM 594 N N . ASN A 1 73 ? 15.298 -5.054 18.519 1.00 58.31 73 ASN A N 1
ATOM 595 C CA . ASN A 1 73 ? 14.269 -5.182 17.469 1.00 58.31 73 ASN A CA 1
ATOM 596 C C . ASN A 1 73 ? 13.508 -6.519 17.437 1.00 58.31 73 ASN A C 1
ATOM 598 O O . ASN A 1 73 ? 12.812 -6.806 16.463 1.00 58.31 73 ASN A O 1
ATOM 602 N N . TYR A 1 74 ? 13.622 -7.363 18.465 1.00 59.06 74 TYR A N 1
ATOM 603 C CA . TYR A 1 74 ? 12.803 -8.576 18.516 1.00 59.06 74 TYR A CA 1
ATOM 604 C C . TYR A 1 74 ? 11.414 -8.251 19.084 1.00 59.06 74 TYR A C 1
ATOM 606 O O . TYR A 1 74 ? 11.327 -7.798 20.227 1.00 59.06 74 TYR A O 1
ATOM 614 N N . PRO A 1 75 ? 10.322 -8.504 18.338 1.00 58.03 75 PRO A N 1
ATOM 615 C CA . PRO A 1 75 ? 8.986 -8.413 18.894 1.00 58.03 75 PRO A CA 1
ATOM 616 C C . PRO A 1 75 ? 8.836 -9.458 20.009 1.00 58.03 75 PRO A C 1
ATOM 618 O O . PRO A 1 75 ? 9.515 -10.496 19.987 1.00 58.03 75 PRO A O 1
ATOM 621 N N . PRO A 1 76 ? 7.958 -9.206 20.993 1.00 63.84 76 PRO A N 1
ATOM 622 C CA . PRO A 1 76 ? 7.701 -10.162 22.057 1.00 63.84 76 PRO A CA 1
ATOM 623 C C . PRO A 1 76 ? 7.245 -11.511 21.470 1.00 63.84 76 PRO A C 1
ATOM 625 O O . PRO A 1 76 ? 6.568 -11.537 20.437 1.00 63.84 76 PRO A O 1
ATOM 628 N N . PRO A 1 77 ? 7.618 -12.644 22.094 1.00 63.50 77 PRO A N 1
ATOM 629 C CA . PRO A 1 77 ? 7.231 -13.959 21.604 1.00 63.50 77 PRO A CA 1
ATOM 630 C C . PRO A 1 77 ? 5.706 -14.076 21.537 1.00 63.50 77 PRO A C 1
ATOM 632 O O . PRO A 1 77 ? 5.010 -13.814 22.519 1.00 63.50 77 PRO A O 1
ATOM 635 N N . LEU A 1 78 ? 5.199 -14.475 20.369 1.00 60.56 78 LEU A N 1
ATOM 636 C CA . LEU A 1 78 ? 3.789 -14.799 20.184 1.00 60.56 78 LEU A CA 1
ATOM 637 C C . LEU A 1 78 ? 3.482 -16.088 20.962 1.00 60.56 78 LEU A C 1
ATOM 639 O O . LEU A 1 78 ? 4.224 -17.066 20.841 1.00 60.56 78 LEU A O 1
ATOM 643 N N . ASP A 1 79 ? 2.414 -16.096 21.759 1.00 69.44 79 ASP A N 1
ATOM 644 C CA . ASP A 1 79 ? 1.972 -17.306 22.457 1.00 69.44 79 ASP A CA 1
ATOM 645 C C . ASP A 1 79 ? 1.564 -18.378 21.430 1.00 69.44 79 ASP A C 1
ATOM 647 O O . ASP A 1 79 ? 0.747 -18.133 20.544 1.00 69.44 79 ASP A O 1
ATOM 651 N N . ALA A 1 80 ? 2.148 -19.571 21.550 1.00 56.88 80 ALA A N 1
ATOM 652 C CA . ALA A 1 80 ? 1.902 -20.708 20.666 1.00 56.88 80 ALA A CA 1
ATOM 653 C C . ALA A 1 80 ? 0.532 -21.382 20.893 1.00 56.88 80 ALA A C 1
ATOM 655 O O . ALA A 1 80 ? 0.215 -22.364 20.219 1.00 56.88 80 ALA A O 1
ATOM 656 N N . HIS A 1 81 ? -0.257 -20.893 21.854 1.00 60.47 81 HIS A N 1
ATOM 657 C CA . HIS A 1 81 ? -1.584 -21.403 22.200 1.00 60.47 81 HIS A CA 1
ATOM 658 C C . HIS A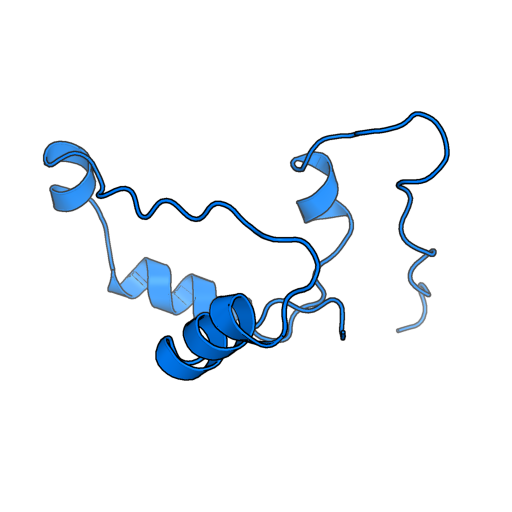 1 81 ? -2.754 -20.500 21.761 1.00 60.47 81 HIS A C 1
ATOM 660 O O . HIS A 1 81 ? -3.895 -20.797 22.126 1.00 60.47 81 HIS A O 1
ATOM 666 N N . LEU A 1 82 ? -2.488 -19.437 20.991 1.00 49.81 82 LEU A N 1
ATOM 667 C CA . LEU A 1 82 ? -3.495 -18.547 20.389 1.00 49.81 82 LEU A CA 1
ATOM 668 C C . LEU A 1 82 ? -3.942 -19.007 18.994 1.00 49.81 82 LEU A C 1
ATOM 670 O O . LEU A 1 82 ? -3.073 -19.394 18.180 1.00 49.81 82 LEU A O 1
#

Foldseek 3Di:
DAQAQADDDPVVVVCCQVPPDPVVDDDDDDDDDPVVVVVDDPVVVVVVSVVRGGPGNDPVVVVPPDPPDDPDPDDPDDDPVD

Sequence (82 aa):
GEDIIAVLPWEEWWNFELTKDDSNPHIALLPLHPDMRAKFNNSAAWEYALSMSGKPYGYHNMIFSWIDTIADNYPPPLDAHL

Secondary structure (DSSP, 8-state):
--SB-----HHHHHHHHHHT-SS------PPPPHHHHTT--HHHHHHHHHHHTTSB--HHHHTTS----SSS-PPPPPPTT-

pLDDT: mean 80.29, std 17.85, range [45.75, 97.88]

Radius of gyration: 16.38 Å; chains: 1; bounding box: 31×37×41 Å